Protein AF-A0A5J6CLR7-F1 (afdb_monomer_lite)

Organism: NCBI:txid325716

InterPro domains:
  IPR001106 Aromatic amino acid lyase [PF00221] (7-163)
  IPR001106 Aromatic amino acid lyase [PTHR10362] (1-163)
  IPR008948 L-Aspartase-like [SSF48557] (1-163)

Structure (mmCIF, N/CA/C/O backbone):
data_AF-A0A5J6CLR7-F1
#
_entry.id   AF-A0A5J6CLR7-F1
#
loop_
_atom_site.group_PDB
_atom_site.id
_atom_site.type_symbol
_atom_site.label_atom_id
_atom_site.label_alt_id
_atom_site.label_comp_id
_atom_site.label_asym_id
_atom_site.label_entity_id
_atom_site.label_seq_id
_atom_site.pdbx_PDB_ins_code
_atom_site.Cartn_x
_atom_site.Cartn_y
_atom_site.Cartn_z
_atom_site.occupancy
_atom_site.B_iso_or_equiv
_atom_site.auth_seq_id
_atom_site.auth_comp_id
_atom_site.auth_asym_id
_atom_site.auth_atom_id
_atom_site.pdbx_PDB_model_num
ATOM 1 N N . PHE A 1 1 ? 33.136 -10.014 -10.248 1.00 93.50 1 PHE A N 1
ATOM 2 C CA . PHE A 1 1 ? 33.320 -11.245 -11.035 1.00 93.50 1 PHE A CA 1
ATOM 3 C C . PHE A 1 1 ? 33.810 -12.374 -10.142 1.00 93.50 1 PHE A C 1
ATOM 5 O O . PHE A 1 1 ? 32.950 -13.076 -9.638 1.00 93.50 1 PHE A O 1
ATOM 12 N N . LYS A 1 2 ? 35.101 -12.464 -9.780 1.00 95.94 2 LYS A N 1
ATOM 13 C CA . LYS A 1 2 ? 35.645 -13.571 -8.956 1.00 95.94 2 LYS A CA 1
ATOM 14 C C . LYS A 1 2 ? 34.880 -13.895 -7.656 1.00 95.94 2 LYS A C 1
ATOM 16 O O . LYS A 1 2 ? 34.574 -15.052 -7.420 1.00 95.94 2 LYS A O 1
ATOM 21 N N . LEU A 1 3 ? 34.543 -12.899 -6.826 1.00 97.44 3 LEU A N 1
ATOM 22 C CA . LEU A 1 3 ? 33.783 -13.143 -5.581 1.00 97.44 3 LEU A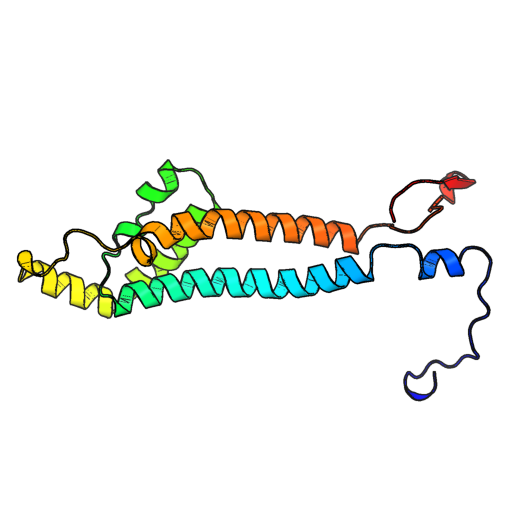 CA 1
ATOM 23 C C . LEU A 1 3 ? 32.317 -13.536 -5.821 1.00 97.44 3 LEU A C 1
ATOM 25 O O . LEU A 1 3 ? 31.744 -14.259 -5.019 1.00 97.44 3 LEU A O 1
ATOM 29 N N . ALA A 1 4 ? 31.722 -13.053 -6.911 1.00 97.00 4 ALA A N 1
ATOM 30 C CA . ALA A 1 4 ? 30.341 -13.349 -7.284 1.00 97.00 4 ALA A CA 1
ATOM 31 C C . ALA A 1 4 ? 30.220 -14.620 -8.152 1.00 97.00 4 ALA A C 1
ATOM 33 O O . ALA A 1 4 ? 29.119 -14.938 -8.582 1.00 97.00 4 ALA A O 1
ATOM 34 N N . GLY A 1 5 ? 31.332 -15.312 -8.448 1.00 97.12 5 GLY A N 1
ATOM 35 C CA . GLY A 1 5 ? 31.350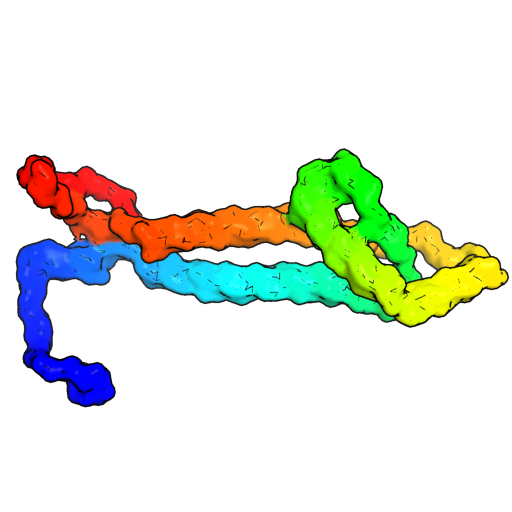 -16.512 -9.294 1.00 97.12 5 GLY A CA 1
ATOM 36 C C . GLY A 1 5 ? 30.990 -16.268 -10.764 1.00 97.12 5 GLY A C 1
ATOM 37 O O . GLY A 1 5 ? 30.489 -17.169 -11.423 1.00 97.12 5 GLY A O 1
ATOM 38 N N . VAL A 1 6 ? 31.190 -15.049 -11.278 1.00 97.19 6 VAL A N 1
ATOM 39 C CA . VAL A 1 6 ? 30.944 -14.763 -12.701 1.00 97.19 6 VAL A CA 1
ATOM 40 C C . VAL A 1 6 ? 32.157 -15.222 -13.509 1.00 97.19 6 VAL A C 1
ATOM 42 O O . VAL A 1 6 ? 33.182 -14.534 -13.514 1.00 97.19 6 VAL A O 1
ATOM 45 N N . ASP A 1 7 ? 32.019 -16.378 -14.161 1.00 94.56 7 ASP A N 1
ATOM 46 C CA . ASP A 1 7 ? 33.035 -17.025 -15.004 1.00 94.56 7 ASP A CA 1
ATOM 47 C C . ASP A 1 7 ? 33.048 -16.442 -16.428 1.00 94.56 7 ASP A C 1
ATOM 49 O O . ASP A 1 7 ? 32.818 -17.129 -17.423 1.00 94.56 7 ASP A O 1
ATOM 53 N N . SER A 1 8 ? 33.300 -15.138 -16.532 1.00 93.06 8 SER A N 1
ATOM 54 C CA . SER A 1 8 ? 33.508 -14.453 -17.809 1.00 93.06 8 SER A CA 1
ATOM 55 C C . SER A 1 8 ? 34.514 -13.311 -17.672 1.00 93.06 8 SER A C 1
ATOM 57 O O . SER A 1 8 ? 34.778 -12.814 -16.572 1.00 93.06 8 SER A O 1
ATOM 59 N N . GLU A 1 9 ? 35.043 -12.857 -18.808 1.00 94.12 9 GLU A N 1
ATOM 60 C CA . GLU A 1 9 ? 35.661 -11.532 -18.901 1.00 94.12 9 GLU A CA 1
ATOM 61 C C . GLU A 1 9 ? 34.591 -10.430 -18.757 1.00 94.12 9 GLU A C 1
ATOM 63 O O . GLU A 1 9 ? 33.392 -10.712 -18.624 1.00 94.12 9 GLU A O 1
ATOM 68 N N . PHE A 1 10 ? 35.015 -9.163 -18.731 1.00 97.50 10 PHE A N 1
ATOM 69 C CA . PHE A 1 10 ? 34.069 -8.047 -18.732 1.00 97.50 10 PHE A CA 1
ATOM 70 C C . PHE A 1 10 ? 33.190 -8.092 -19.987 1.00 97.50 10 PHE A C 1
ATOM 72 O O . PHE A 1 10 ? 33.668 -8.388 -21.077 1.00 97.50 10 PHE A O 1
ATOM 79 N N . PHE A 1 11 ? 31.902 -7.789 -19.828 1.00 97.25 11 PHE A N 1
ATOM 80 C CA . PHE A 1 11 ? 30.955 -7.812 -20.939 1.00 97.25 11 PHE A CA 1
ATOM 81 C C . PHE A 1 11 ? 31.229 -6.678 -21.936 1.00 97.25 11 PHE A C 1
ATOM 83 O O . PHE A 1 11 ? 31.321 -5.512 -21.546 1.00 97.25 11 PHE A O 1
ATOM 90 N N . GLU A 1 12 ? 31.285 -7.018 -23.223 1.00 97.75 12 GLU A N 1
ATOM 91 C CA . GLU A 1 12 ? 31.277 -6.063 -24.333 1.00 97.75 12 GLU A CA 1
ATOM 92 C C . GLU A 1 12 ? 29.840 -5.857 -24.821 1.00 97.75 12 GLU A C 1
ATOM 94 O O . GLU A 1 12 ? 29.275 -6.705 -25.517 1.00 97.75 12 GLU A O 1
ATOM 99 N N . LEU A 1 13 ? 29.240 -4.730 -24.429 1.00 98.31 13 LEU A N 1
ATOM 100 C CA . LEU A 1 13 ? 27.833 -4.450 -24.713 1.00 98.31 13 LEU A CA 1
ATOM 101 C C . LEU A 1 13 ? 27.569 -4.302 -26.218 1.00 98.31 13 LEU A C 1
ATOM 103 O O . LEU A 1 13 ? 28.198 -3.497 -26.906 1.00 98.31 13 LEU A O 1
ATOM 107 N N . GLN A 1 14 ? 26.574 -5.036 -26.699 1.00 98.44 14 GLN A N 1
ATOM 108 C CA . GLN A 1 14 ? 26.069 -5.002 -28.065 1.00 98.44 14 GLN A CA 1
ATOM 109 C C . GLN A 1 14 ? 25.069 -3.851 -28.271 1.00 98.44 14 GLN A C 1
ATOM 111 O O . GLN A 1 14 ? 24.618 -3.212 -27.306 1.00 98.44 14 GLN A O 1
ATOM 116 N N . PRO A 1 15 ? 24.673 -3.559 -29.529 1.00 98.12 15 PRO A N 1
ATOM 117 C CA . PRO A 1 15 ? 23.594 -2.616 -29.788 1.00 98.12 15 PRO A CA 1
ATOM 118 C C . PRO A 1 15 ? 22.357 -2.942 -28.941 1.00 98.12 15 PRO A C 1
ATOM 120 O O . PRO A 1 15 ? 21.986 -4.102 -28.797 1.00 98.12 15 PRO A O 1
ATOM 123 N N . LYS A 1 16 ? 21.720 -1.899 -28.392 1.00 97.75 16 LYS A N 1
ATOM 124 C CA . LYS A 1 16 ? 20.569 -1.937 -27.467 1.00 97.75 16 LYS A CA 1
ATOM 125 C C . LYS A 1 16 ? 20.862 -2.376 -26.022 1.00 97.75 16 LYS A C 1
ATOM 127 O O . LYS A 1 16 ? 20.143 -1.904 -25.142 1.00 97.75 16 LYS A O 1
ATOM 132 N N . GLU A 1 17 ? 21.901 -3.159 -25.734 1.00 98.44 17 GLU A N 1
ATOM 133 C CA . GLU A 1 17 ? 22.163 -3.659 -24.368 1.00 98.44 17 GLU A CA 1
ATOM 134 C C . GLU A 1 17 ? 22.466 -2.536 -23.371 1.00 98.44 17 GLU A C 1
ATOM 136 O O . GLU A 1 17 ? 21.919 -2.521 -22.271 1.00 98.44 17 GLU A O 1
ATOM 141 N N . GLY A 1 18 ? 23.247 -1.530 -23.781 1.00 98.25 18 GLY A N 1
ATOM 142 C CA . GLY A 1 18 ? 23.500 -0.352 -22.945 1.00 98.25 18 GLY A CA 1
ATOM 143 C C . GLY A 1 18 ? 22.214 0.379 -22.548 1.00 98.25 18 GLY A C 1
ATOM 144 O O . GLY A 1 18 ? 22.040 0.714 -21.382 1.00 98.25 18 GLY A O 1
ATOM 145 N N . LEU A 1 19 ? 21.278 0.559 -23.489 1.00 96.19 19 LEU A N 1
ATOM 146 C CA . LEU A 1 19 ? 19.968 1.153 -23.199 1.00 96.19 19 LEU A CA 1
ATOM 147 C C . LEU A 1 19 ? 19.120 0.241 -22.313 1.00 96.19 19 LEU A C 1
ATOM 149 O O . LEU A 1 19 ? 18.485 0.738 -21.396 1.00 96.19 19 LEU A O 1
ATOM 153 N N . ALA A 1 20 ? 19.118 -1.069 -22.562 1.00 97.25 20 ALA A N 1
ATOM 154 C CA . ALA A 1 20 ? 18.339 -2.019 -21.769 1.00 97.25 20 ALA A CA 1
ATOM 155 C C . ALA A 1 20 ? 18.777 -2.059 -20.292 1.00 97.25 20 ALA A C 1
ATOM 157 O O . ALA A 1 20 ? 17.964 -2.344 -19.422 1.00 97.25 20 ALA A O 1
ATOM 158 N N . LEU A 1 21 ? 20.050 -1.763 -20.006 1.00 97.94 21 LEU A N 1
ATOM 159 C CA . LEU A 1 21 ? 20.582 -1.715 -18.642 1.00 97.94 21 LEU A CA 1
ATOM 160 C C . LEU A 1 21 ? 20.280 -0.400 -17.911 1.00 97.94 21 LEU A C 1
ATOM 162 O O . LEU A 1 21 ? 20.048 -0.420 -16.705 1.00 97.94 21 LEU A O 1
ATOM 166 N N . VAL A 1 22 ? 20.344 0.743 -18.605 1.00 97.62 22 VAL A N 1
ATOM 167 C CA . VAL A 1 22 ? 20.284 2.073 -17.958 1.00 97.62 22 VAL A CA 1
ATOM 168 C C . VAL A 1 22 ? 18.938 2.780 -18.104 1.00 97.62 22 VAL A C 1
ATOM 170 O O . VAL A 1 22 ? 18.683 3.747 -17.390 1.00 97.62 22 VAL A O 1
ATOM 173 N N . ASN A 1 23 ? 18.094 2.352 -19.041 1.00 96.94 23 ASN A N 1
ATOM 174 C CA . ASN A 1 23 ? 16.780 2.934 -19.278 1.00 96.94 23 ASN A CA 1
ATOM 175 C C . ASN A 1 23 ? 15.728 2.133 -18.505 1.00 96.94 23 ASN A C 1
ATOM 177 O O . ASN A 1 23 ? 15.487 0.972 -18.821 1.00 96.94 23 ASN A O 1
ATOM 181 N N . GLY A 1 24 ? 15.139 2.753 -17.485 1.00 96.75 24 GLY A N 1
ATOM 182 C CA . GLY A 1 24 ? 14.046 2.168 -16.723 1.00 96.75 24 GLY A CA 1
ATOM 183 C C . GLY A 1 24 ? 13.904 2.761 -15.329 1.00 96.75 24 GLY A C 1
ATOM 184 O O . GLY A 1 24 ? 14.736 3.532 -14.848 1.00 96.75 24 GLY A O 1
ATOM 185 N N . THR A 1 25 ? 12.849 2.337 -14.646 1.00 98.50 25 THR A N 1
ATOM 186 C CA . THR A 1 25 ? 12.419 2.870 -13.348 1.00 98.50 25 THR A CA 1
ATOM 187 C C . THR A 1 25 ? 12.892 2.017 -12.165 1.00 98.50 25 THR A C 1
ATOM 189 O O . THR A 1 25 ? 12.436 2.199 -11.033 1.00 98.50 25 THR A O 1
ATOM 192 N N . ALA A 1 26 ? 13.811 1.070 -12.395 1.00 98.38 26 ALA A N 1
ATOM 193 C CA . ALA A 1 26 ? 14.149 -0.012 -11.464 1.00 98.38 26 ALA A CA 1
ATOM 194 C C . ALA A 1 26 ? 14.664 0.464 -10.094 1.00 98.38 26 ALA A C 1
ATOM 196 O O . ALA A 1 26 ? 14.282 -0.088 -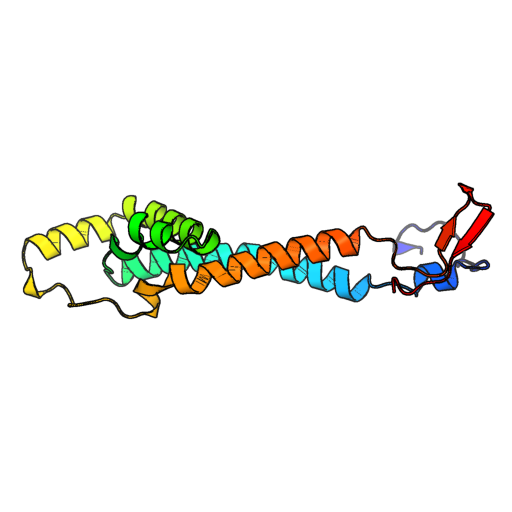9.066 1.00 98.38 26 ALA A O 1
ATOM 197 N N . VAL A 1 27 ? 15.502 1.506 -10.048 1.00 98.56 27 VAL A N 1
ATOM 198 C CA . VAL A 1 27 ? 16.048 2.004 -8.770 1.00 98.56 27 VAL A CA 1
ATOM 199 C C . VAL A 1 27 ? 14.943 2.620 -7.906 1.00 98.56 27 VAL A C 1
ATOM 201 O O . VAL A 1 27 ? 14.823 2.297 -6.724 1.00 98.56 27 VAL A O 1
ATOM 204 N N . GLY A 1 28 ? 14.108 3.478 -8.500 1.00 98.69 28 GLY A N 1
ATOM 205 C CA . GLY A 1 28 ? 13.006 4.136 -7.797 1.00 98.69 28 GLY A CA 1
ATOM 206 C C . GLY A 1 28 ? 11.915 3.153 -7.374 1.00 98.69 28 GLY A C 1
ATOM 207 O O . GLY A 1 28 ? 11.505 3.149 -6.215 1.00 98.69 28 GLY A O 1
ATOM 208 N N . SER A 1 29 ? 11.483 2.278 -8.285 1.00 98.75 29 SER A N 1
ATOM 209 C CA . SER A 1 29 ? 10.463 1.257 -8.006 1.00 98.75 29 SER A CA 1
ATOM 210 C C . SER A 1 29 ? 10.956 0.176 -7.033 1.00 98.75 29 SER A C 1
ATOM 212 O O . SER A 1 29 ? 10.186 -0.277 -6.183 1.00 98.75 29 SER A O 1
ATOM 214 N N . GLY A 1 30 ? 12.246 -0.178 -7.067 1.00 98.81 30 GLY A N 1
ATOM 215 C CA . GLY A 1 30 ? 12.879 -1.072 -6.096 1.00 98.81 30 GLY A CA 1
ATOM 216 C C . GLY A 1 30 ? 12.864 -0.492 -4.680 1.00 98.81 30 GLY A C 1
ATOM 217 O O . GLY A 1 30 ? 12.414 -1.153 -3.743 1.00 98.81 30 GLY A O 1
ATOM 218 N N . MET A 1 31 ? 13.256 0.777 -4.525 1.00 98.88 31 MET A N 1
ATOM 219 C CA . MET A 1 31 ? 13.158 1.478 -3.239 1.00 98.88 31 MET A CA 1
ATOM 220 C C . MET A 1 31 ? 11.704 1.600 -2.769 1.00 98.88 31 MET A C 1
ATOM 222 O O . MET A 1 31 ? 11.405 1.309 -1.612 1.00 98.88 31 MET A O 1
ATOM 226 N N . ALA A 1 32 ? 10.786 1.978 -3.663 1.00 98.88 32 ALA A N 1
ATOM 227 C CA . ALA A 1 32 ? 9.364 2.083 -3.346 1.00 98.88 32 ALA A CA 1
ATOM 228 C C . ALA A 1 32 ? 8.775 0.742 -2.879 1.00 98.88 32 ALA A C 1
ATOM 230 O O . ALA A 1 32 ? 7.956 0.724 -1.963 1.00 98.88 32 ALA A O 1
ATOM 231 N N . SER A 1 33 ? 9.228 -0.379 -3.448 1.00 98.88 33 SER A N 1
ATOM 232 C CA . SER A 1 33 ? 8.817 -1.726 -3.032 1.00 98.88 33 SER A CA 1
ATOM 233 C C . SER A 1 33 ? 9.230 -2.029 -1.590 1.00 98.88 33 SER A C 1
ATOM 235 O O . SER A 1 33 ? 8.410 -2.507 -0.808 1.00 98.88 33 SER A O 1
ATOM 237 N N . MET A 1 34 ? 10.471 -1.700 -1.209 1.00 98.88 34 MET A N 1
ATOM 238 C CA . MET A 1 34 ? 10.950 -1.852 0.174 1.00 98.88 34 MET A CA 1
ATOM 239 C C . MET A 1 34 ? 10.156 -0.970 1.145 1.00 98.88 34 MET A C 1
ATOM 241 O O . MET A 1 34 ? 9.707 -1.438 2.188 1.00 98.88 34 MET A O 1
ATOM 245 N N . VAL A 1 35 ? 9.925 0.293 0.772 1.00 98.88 35 VAL A N 1
ATOM 246 C CA . VAL A 1 35 ? 9.150 1.242 1.586 1.00 98.88 35 VAL A CA 1
ATOM 247 C C . VAL A 1 35 ? 7.717 0.753 1.788 1.00 98.88 35 VAL A C 1
ATOM 249 O O . VAL A 1 35 ? 7.204 0.801 2.901 1.00 98.88 35 VAL A O 1
ATOM 252 N N . LEU A 1 36 ? 7.060 0.264 0.734 1.00 98.88 36 LEU A N 1
ATOM 253 C CA . LEU A 1 36 ? 5.678 -0.207 0.823 1.00 98.88 36 LEU A CA 1
ATOM 254 C C . LEU A 1 36 ? 5.564 -1.523 1.591 1.00 98.88 36 LEU A C 1
ATOM 256 O O . LEU A 1 36 ? 4.562 -1.721 2.274 1.00 98.88 36 LEU A O 1
ATOM 260 N N . PHE A 1 37 ? 6.581 -2.388 1.553 1.00 98.88 37 PHE A N 1
ATOM 261 C CA . PHE A 1 37 ? 6.640 -3.553 2.435 1.00 98.88 37 PHE A CA 1
ATOM 262 C C . PHE A 1 37 ? 6.574 -3.132 3.911 1.00 98.88 37 PHE A C 1
ATOM 264 O O . PHE A 1 37 ? 5.692 -3.586 4.642 1.00 98.88 37 PHE A O 1
ATOM 271 N N . GLU A 1 38 ? 7.439 -2.205 4.332 1.00 98.88 38 GLU A N 1
ATOM 272 C CA . GLU A 1 38 ? 7.425 -1.697 5.708 1.00 98.88 38 GLU A CA 1
ATOM 273 C C . GLU A 1 38 ? 6.137 -0.931 6.032 1.00 98.88 38 GLU A C 1
ATOM 275 O O . GLU A 1 38 ? 5.554 -1.131 7.097 1.00 98.88 38 GLU A O 1
ATOM 280 N N . ALA A 1 39 ? 5.640 -0.103 5.110 1.00 98.88 39 ALA A N 1
ATOM 281 C CA . ALA A 1 39 ? 4.429 0.687 5.320 1.00 98.88 39 ALA A CA 1
ATOM 282 C C . ALA A 1 39 ? 3.191 -0.187 5.579 1.00 98.88 39 ALA A C 1
ATOM 284 O O . ALA A 1 39 ? 2.388 0.150 6.447 1.00 98.88 39 ALA A O 1
ATOM 285 N N . ASN A 1 40 ? 3.042 -1.316 4.874 1.00 98.88 40 ASN A N 1
ATOM 286 C CA . ASN A 1 40 ? 1.938 -2.250 5.121 1.00 98.88 40 ASN A CA 1
ATOM 287 C C . ASN A 1 40 ? 2.030 -2.875 6.524 1.00 98.88 40 ASN A C 1
ATOM 289 O O . ASN A 1 40 ? 1.021 -2.956 7.220 1.00 98.88 40 ASN A O 1
ATOM 293 N N . ILE A 1 41 ? 3.229 -3.268 6.971 1.00 98.88 41 ILE A N 1
ATOM 294 C CA . ILE A 1 41 ? 3.433 -3.823 8.321 1.00 98.88 41 ILE A CA 1
ATOM 295 C C . ILE A 1 41 ? 3.142 -2.766 9.392 1.00 98.88 41 ILE A C 1
ATOM 297 O O . ILE A 1 41 ? 2.443 -3.035 10.370 1.00 98.88 41 ILE A O 1
ATOM 301 N N . LEU A 1 42 ? 3.662 -1.551 9.211 1.00 98.94 42 LEU A N 1
ATOM 302 C CA . LEU A 1 42 ? 3.502 -0.461 10.171 1.00 98.94 42 LEU A CA 1
ATOM 303 C C . LEU A 1 42 ? 2.063 0.062 10.239 1.00 98.94 42 LEU A C 1
ATOM 305 O O . LEU A 1 42 ? 1.640 0.509 11.304 1.00 98.94 42 LEU A O 1
ATOM 309 N N . ALA A 1 43 ? 1.298 -0.022 9.147 1.00 98.88 43 ALA A N 1
ATOM 310 C CA . ALA A 1 43 ? -0.126 0.298 9.156 1.00 98.88 43 ALA A CA 1
ATOM 311 C C . ALA A 1 43 ? -0.902 -0.646 10.088 1.00 98.88 43 ALA A C 1
ATOM 313 O O . ALA A 1 43 ? -1.612 -0.169 10.972 1.00 98.88 43 ALA A O 1
ATOM 314 N N . VAL A 1 44 ? -0.663 -1.959 9.977 1.00 98.88 44 VAL A N 1
ATOM 315 C CA . VAL A 1 44 ? -1.258 -2.959 10.882 1.00 98.88 44 VAL A CA 1
ATOM 316 C C . VAL A 1 44 ? -0.809 -2.733 12.324 1.00 98.88 44 VAL A C 1
ATOM 318 O O . VAL A 1 44 ? -1.618 -2.760 13.251 1.00 98.88 44 VAL A O 1
ATOM 321 N N . LEU A 1 45 ? 0.479 -2.446 12.538 1.00 98.88 45 LEU A N 1
ATOM 322 C CA . LEU A 1 45 ? 0.988 -2.126 13.871 1.00 98.88 45 LEU A CA 1
ATOM 323 C C . LEU A 1 45 ? 0.274 -0.910 14.480 1.00 98.88 45 LEU A C 1
ATOM 325 O O . LEU A 1 45 ? -0.041 -0.930 15.667 1.00 98.88 45 LEU A O 1
ATOM 329 N N . ALA A 1 46 ? -0.006 0.134 13.696 1.00 98.94 46 ALA A N 1
ATOM 330 C CA . ALA A 1 46 ? -0.718 1.315 14.176 1.00 98.94 46 ALA A CA 1
ATOM 331 C C . ALA A 1 46 ? -2.159 0.996 14.612 1.00 98.94 46 ALA A C 1
ATOM 333 O O . ALA A 1 46 ? -2.622 1.541 15.618 1.00 98.94 46 ALA A O 1
ATOM 334 N N . GLU A 1 47 ? -2.854 0.097 13.911 1.00 98.94 47 GLU A N 1
ATOM 335 C CA . GLU A 1 47 ? -4.190 -0.371 14.302 1.00 98.94 47 GLU A CA 1
ATOM 336 C C . GLU A 1 47 ? -4.142 -1.127 15.637 1.00 98.94 47 GLU A C 1
ATOM 338 O O . GLU A 1 47 ? -4.867 -0.785 16.574 1.00 98.94 47 GLU A O 1
ATOM 343 N N . VAL A 1 48 ? -3.216 -2.085 15.765 1.00 98.88 48 VAL A N 1
ATOM 344 C CA . VAL A 1 48 ? -3.015 -2.872 16.993 1.00 98.88 48 VAL A CA 1
ATOM 345 C C . VAL A 1 48 ? -2.635 -1.977 18.176 1.00 98.88 48 VAL A C 1
ATOM 347 O O . VAL A 1 48 ? -3.225 -2.070 19.252 1.00 98.88 48 VAL A O 1
ATOM 350 N N . MET A 1 49 ? -1.686 -1.059 17.981 1.00 98.81 49 MET A N 1
ATOM 351 C CA . MET A 1 49 ? -1.253 -0.122 19.022 1.00 98.81 49 MET A CA 1
ATOM 352 C C . MET A 1 49 ? -2.368 0.837 19.442 1.00 98.81 49 MET A C 1
ATOM 354 O O . MET A 1 49 ? -2.407 1.236 20.604 1.00 98.81 49 MET A O 1
ATOM 358 N N . SER A 1 50 ? -3.295 1.184 18.543 1.00 98.88 50 SER A N 1
ATOM 359 C CA . SER A 1 50 ? -4.464 2.007 18.882 1.00 98.88 50 SER A CA 1
ATOM 360 C C . SER A 1 50 ? -5.442 1.264 19.800 1.00 98.88 50 SER A C 1
ATOM 362 O O . SER A 1 50 ? -5.996 1.877 20.714 1.00 98.88 50 SER A O 1
ATOM 364 N N . ALA A 1 51 ? -5.603 -0.053 19.625 1.00 98.69 51 ALA A N 1
ATOM 365 C CA . ALA A 1 51 ? -6.384 -0.885 20.541 1.00 98.69 51 ALA A CA 1
ATOM 366 C C . ALA A 1 51 ? -5.711 -1.003 21.917 1.00 98.69 51 ALA A C 1
ATOM 368 O O . ALA A 1 51 ? -6.348 -0.720 22.929 1.00 98.69 51 ALA A O 1
ATOM 369 N N . ILE A 1 52 ? -4.408 -1.311 21.959 1.00 98.56 52 ILE A N 1
ATOM 370 C CA . ILE A 1 52 ? -3.638 -1.379 23.218 1.00 98.56 52 ILE A CA 1
ATOM 371 C C . ILE A 1 52 ? -3.679 -0.028 23.946 1.00 98.56 52 ILE A C 1
ATOM 373 O O . ILE A 1 52 ? -3.850 0.036 25.164 1.00 98.56 52 ILE A O 1
ATOM 377 N N . PHE A 1 53 ? -3.568 1.075 23.200 1.00 98.31 53 PHE A N 1
ATOM 378 C CA . PHE A 1 53 ? -3.728 2.421 23.739 1.00 98.31 53 PHE A CA 1
ATOM 379 C C . PHE A 1 53 ? -5.114 2.615 24.363 1.00 98.31 53 PHE A C 1
ATOM 381 O O . PHE A 1 53 ? -5.211 3.156 25.463 1.00 98.31 53 PHE A O 1
ATOM 388 N N . ALA A 1 54 ? -6.181 2.143 23.714 1.00 96.44 54 ALA A N 1
ATOM 389 C CA . ALA A 1 54 ? -7.523 2.209 24.281 1.00 96.44 54 ALA A CA 1
ATOM 390 C C . ALA A 1 54 ? -7.661 1.392 25.580 1.00 96.44 54 ALA A C 1
ATOM 392 O O . ALA A 1 54 ? -8.303 1.875 26.514 1.00 96.44 54 ALA A O 1
ATOM 393 N N . GLU A 1 55 ? -7.015 0.225 25.690 1.00 96.19 55 GLU A N 1
ATOM 394 C CA . GLU A 1 55 ? -7.009 -0.580 26.922 1.00 96.19 55 GLU A CA 1
ATOM 395 C C . GLU A 1 55 ? -6.384 0.173 28.101 1.00 96.19 55 GLU A C 1
ATOM 397 O O . GLU A 1 55 ? -7.017 0.346 29.145 1.00 96.19 55 GLU A O 1
ATOM 402 N N . VAL A 1 56 ? -5.145 0.652 27.940 1.00 95.25 56 VAL A N 1
ATOM 403 C CA . VAL A 1 56 ? -4.395 1.288 29.039 1.00 95.25 56 VAL A CA 1
ATOM 404 C C . VAL A 1 56 ? -4.946 2.665 29.407 1.00 95.25 56 VAL A C 1
ATOM 406 O O . VAL A 1 56 ? -4.769 3.117 30.537 1.00 95.25 56 VAL A O 1
ATOM 409 N N . MET A 1 57 ? -5.649 3.316 28.477 1.00 93.06 57 MET A N 1
ATOM 410 C CA . MET A 1 57 ? -6.359 4.572 28.718 1.00 93.06 57 MET A CA 1
ATOM 411 C C . MET A 1 57 ? -7.768 4.377 29.288 1.00 93.06 57 MET A C 1
ATOM 413 O O . MET A 1 57 ? -8.434 5.375 29.560 1.00 93.06 57 MET A O 1
ATOM 417 N N . GLN A 1 58 ? -8.224 3.129 29.464 1.00 91.06 58 GLN A N 1
ATOM 418 C CA . GLN A 1 58 ? -9.582 2.791 29.909 1.00 91.06 58 GLN A CA 1
ATOM 419 C C . GLN A 1 58 ? -10.667 3.423 29.014 1.00 91.06 58 GLN A C 1
ATOM 421 O O . GLN A 1 58 ? -11.704 3.894 29.490 1.00 91.06 58 GLN A O 1
ATOM 426 N N . GLY A 1 59 ? -10.402 3.456 27.704 1.00 90.69 59 GLY A N 1
ATOM 427 C CA . GLY A 1 59 ? -11.302 4.012 26.700 1.00 90.69 59 GLY A CA 1
ATOM 428 C C . GLY A 1 59 ? -12.589 3.206 26.541 1.00 90.69 59 GLY A C 1
ATOM 429 O O . GLY A 1 59 ? -12.667 2.028 26.891 1.00 90.69 59 GLY A O 1
ATOM 430 N N . LYS A 1 60 ? -13.615 3.849 25.983 1.00 90.69 60 LYS A N 1
ATOM 431 C CA . LYS A 1 60 ? -14.924 3.239 25.718 1.00 90.69 60 LYS A CA 1
ATOM 432 C C . LYS A 1 60 ? -14.868 2.401 24.436 1.00 90.69 60 LYS A C 1
ATOM 434 O O . LYS A 1 60 ? -14.844 3.023 23.374 1.00 90.69 60 LYS A O 1
ATOM 439 N N . PRO A 1 61 ? -14.863 1.050 24.478 1.00 94.94 61 PRO A N 1
ATOM 440 C CA . PRO A 1 61 ? -14.694 0.203 23.286 1.00 94.94 61 PRO A CA 1
ATOM 441 C C . PRO A 1 61 ? -15.782 0.406 22.219 1.00 94.94 61 PRO A C 1
ATOM 443 O O . PRO A 1 61 ? -15.558 0.090 21.053 1.00 94.94 61 PRO A O 1
ATOM 446 N N . GLU A 1 62 ? -16.918 1.012 22.583 1.00 95.50 62 GLU A N 1
ATOM 447 C CA . GLU A 1 62 ? -18.027 1.367 21.691 1.00 95.50 62 GLU A CA 1
ATOM 448 C C . GLU A 1 62 ? -17.586 2.206 20.467 1.00 95.50 62 GLU A C 1
ATOM 450 O O . GLU A 1 62 ? -18.315 2.280 19.481 1.00 95.50 62 GLU A O 1
ATOM 455 N N . PHE A 1 63 ? -16.397 2.833 20.488 1.00 97.31 63 PHE A N 1
ATOM 456 C CA . PHE A 1 63 ? -15.847 3.538 19.319 1.00 97.31 63 PHE A CA 1
ATOM 457 C C . PHE A 1 63 ? -15.529 2.631 18.122 1.00 97.31 63 PHE A C 1
ATOM 459 O O . PHE A 1 63 ? -15.353 3.161 17.025 1.00 97.31 63 PHE A O 1
ATOM 466 N N . THR A 1 64 ? -15.429 1.318 18.348 1.00 98.62 64 THR A N 1
ATOM 467 C CA . THR A 1 64 ? -15.146 0.298 17.325 1.00 98.62 64 THR A CA 1
ATOM 468 C C . THR A 1 64 ? -16.400 -0.380 16.773 1.00 98.62 64 THR A C 1
ATOM 470 O O . THR A 1 64 ? -16.294 -1.163 15.833 1.00 98.62 64 THR A O 1
ATOM 473 N N . ASP A 1 65 ? -17.587 -0.051 17.303 1.00 98.62 65 ASP A N 1
ATOM 474 C CA . ASP A 1 65 ? -18.847 -0.691 16.918 1.00 98.62 65 ASP A CA 1
ATOM 475 C C . ASP A 1 65 ? -19.072 -0.631 15.400 1.00 98.62 65 ASP A C 1
ATOM 477 O O . ASP A 1 65 ? -19.116 0.447 14.788 1.00 98.62 65 ASP A O 1
ATOM 481 N N . HIS A 1 66 ? -19.257 -1.808 14.796 1.00 98.75 66 HIS A N 1
ATOM 482 C CA . HIS A 1 66 ? -19.350 -1.971 13.350 1.00 98.75 66 HIS A CA 1
ATOM 483 C C . HIS A 1 66 ? -20.382 -1.047 12.683 1.00 98.75 66 HIS A C 1
ATOM 485 O O . HIS A 1 66 ? -20.140 -0.584 11.564 1.00 98.75 66 HIS A O 1
ATOM 491 N N . LEU A 1 67 ? -21.510 -0.724 13.331 1.00 98.75 67 LEU A N 1
ATOM 492 C CA . LEU A 1 67 ? -22.526 0.162 12.754 1.00 98.75 67 LEU A CA 1
ATOM 493 C C . LEU A 1 67 ? -21.951 1.555 12.462 1.00 98.75 67 LEU A C 1
ATOM 495 O O . LEU A 1 67 ? -22.206 2.107 11.387 1.00 98.75 67 LEU A O 1
ATOM 499 N N . THR A 1 68 ? -21.123 2.090 13.367 1.00 98.69 68 THR A N 1
ATOM 500 C CA . THR A 1 68 ? -20.462 3.399 13.216 1.00 98.69 68 THR A CA 1
ATOM 501 C C . THR A 1 68 ? -19.614 3.457 11.947 1.00 98.69 68 THR A C 1
ATOM 503 O O . THR A 1 68 ? -19.588 4.475 11.249 1.00 98.69 68 THR A O 1
ATOM 506 N N . HIS A 1 69 ? -18.925 2.362 11.622 1.00 98.81 69 HIS A N 1
ATOM 507 C CA . HIS A 1 69 ? -18.019 2.304 10.476 1.00 98.81 69 HIS A CA 1
ATOM 508 C C . HIS A 1 69 ? -18.741 1.911 9.186 1.00 98.81 69 HIS A C 1
ATOM 510 O O . HIS A 1 69 ? -18.507 2.523 8.142 1.00 98.81 69 HIS A O 1
ATOM 516 N N . LYS A 1 70 ? -19.694 0.977 9.264 1.00 98.75 70 LYS A N 1
ATOM 517 C CA . LYS A 1 70 ? -20.531 0.542 8.140 1.00 98.75 70 LYS A CA 1
ATOM 518 C C . LYS A 1 70 ? -21.287 1.703 7.499 1.00 98.75 70 LYS A C 1
ATOM 520 O O . LYS A 1 70 ? -21.345 1.785 6.273 1.00 98.75 70 LYS A O 1
ATOM 525 N N . LEU A 1 71 ? -21.822 2.618 8.310 1.00 98.69 71 LEU A N 1
ATOM 526 C CA . LEU A 1 71 ? -22.550 3.803 7.842 1.00 98.69 71 LEU A CA 1
ATOM 527 C C . LEU A 1 71 ? -21.672 4.822 7.097 1.00 98.69 71 LEU A C 1
ATOM 529 O O . LEU A 1 71 ? -22.206 5.739 6.480 1.00 98.69 71 LEU A O 1
ATOM 533 N N . LYS A 1 72 ? -20.341 4.678 7.143 1.00 98.50 72 LYS A N 1
ATOM 534 C CA . LYS A 1 72 ? -19.400 5.531 6.404 1.00 98.50 72 LYS A CA 1
ATOM 535 C C . LYS A 1 72 ? -18.842 4.891 5.135 1.00 98.50 72 LYS A C 1
ATOM 537 O O . LYS A 1 72 ? -18.203 5.590 4.360 1.00 98.50 72 LYS A O 1
ATOM 542 N N . HIS A 1 73 ? -19.071 3.596 4.917 1.00 98.62 73 HIS A N 1
ATOM 543 C CA . HIS A 1 73 ? -18.715 2.860 3.694 1.00 98.62 73 HIS A CA 1
ATOM 544 C C . HIS A 1 73 ? -17.216 2.731 3.360 1.00 98.62 73 HIS A C 1
ATOM 546 O O . HIS A 1 73 ? -16.886 2.072 2.377 1.00 98.62 73 HIS A O 1
ATOM 552 N N . HIS A 1 74 ? -16.309 3.306 4.152 1.00 98.88 74 HIS A N 1
ATOM 553 C CA . HIS A 1 74 ? -14.868 3.213 3.909 1.00 98.88 74 HIS A CA 1
ATOM 554 C C . HIS A 1 74 ? -14.330 1.847 4.362 1.00 98.88 74 HIS A C 1
ATOM 556 O O . HIS A 1 74 ? -14.353 1.567 5.566 1.00 98.88 74 HIS A O 1
ATOM 562 N N . PRO A 1 75 ? -13.856 0.984 3.444 1.00 98.81 75 PRO A N 1
ATOM 563 C CA . PRO A 1 75 ? -13.425 -0.365 3.794 1.00 98.81 75 PRO A CA 1
ATOM 564 C C . PRO A 1 75 ? -12.228 -0.375 4.748 1.00 98.81 75 PRO A C 1
ATOM 566 O O . PRO A 1 75 ? -12.243 -1.159 5.692 1.00 98.81 75 PRO A O 1
ATOM 569 N N . GLY A 1 76 ? -11.250 0.523 4.583 1.00 98.81 76 GLY A N 1
ATOM 570 C CA . GLY A 1 76 ? -10.104 0.604 5.492 1.00 98.81 76 GLY A CA 1
ATOM 571 C C . GLY A 1 76 ? -10.518 1.011 6.905 1.00 98.81 76 GLY A C 1
ATOM 572 O O . GLY A 1 76 ? -9.991 0.497 7.882 1.00 98.81 76 GLY A O 1
ATOM 573 N N . GLN A 1 77 ? -11.518 1.890 7.035 1.00 98.88 77 GLN A N 1
ATOM 574 C CA . GLN A 1 77 ? -12.059 2.275 8.342 1.00 98.88 77 GLN A CA 1
ATOM 575 C C . GLN A 1 77 ? -12.809 1.111 9.011 1.00 98.88 77 GLN A C 1
ATOM 577 O O . GLN A 1 77 ? -12.749 0.969 10.231 1.00 98.88 77 GLN A O 1
ATOM 582 N N . ILE A 1 78 ? -13.561 0.325 8.231 1.00 98.94 78 ILE A N 1
ATOM 583 C CA . ILE A 1 78 ? -14.303 -0.845 8.724 1.00 98.94 78 ILE A CA 1
ATOM 584 C C . ILE A 1 78 ? -13.329 -1.933 9.188 1.00 98.94 78 ILE A C 1
ATOM 586 O O . ILE A 1 78 ? -13.529 -2.497 10.260 1.00 98.94 78 ILE A O 1
ATOM 590 N N . GLU A 1 79 ? -12.276 -2.193 8.411 1.00 98.94 79 GLU A N 1
ATOM 591 C CA . GLU A 1 79 ? -11.208 -3.141 8.748 1.00 98.94 79 GLU A CA 1
ATOM 592 C C . GLU A 1 79 ? -10.474 -2.720 10.029 1.00 98.94 79 GLU A C 1
ATOM 594 O O . GLU A 1 79 ? -10.426 -3.499 10.981 1.00 98.94 79 GLU A O 1
ATOM 599 N N . ALA A 1 80 ? -10.028 -1.461 10.111 1.00 98.94 80 ALA A N 1
ATOM 600 C CA . ALA A 1 80 ? -9.335 -0.932 11.286 1.00 98.94 80 ALA A CA 1
ATOM 601 C C . ALA A 1 80 ? -10.169 -1.037 12.564 1.00 98.94 80 ALA A C 1
ATOM 603 O O . ALA A 1 80 ? -9.663 -1.419 13.619 1.00 98.94 80 ALA A O 1
ATOM 604 N N . ALA A 1 81 ? -11.463 -0.726 12.474 1.00 98.94 81 ALA A N 1
ATOM 605 C CA . ALA A 1 81 ? -12.370 -0.867 13.601 1.00 98.94 81 ALA A CA 1
ATOM 606 C C . ALA A 1 81 ? -12.533 -2.326 14.029 1.00 98.94 81 ALA A C 1
ATOM 608 O O . ALA A 1 81 ? -12.433 -2.604 15.216 1.00 98.94 81 ALA A O 1
ATOM 609 N N . ALA A 1 82 ? -12.713 -3.249 13.081 1.00 98.88 82 ALA A N 1
ATOM 610 C CA . ALA A 1 82 ? -12.870 -4.671 13.374 1.00 98.88 82 ALA A CA 1
ATOM 611 C C . ALA A 1 82 ? -11.602 -5.290 13.995 1.00 98.88 82 ALA A C 1
ATOM 613 O O . ALA A 1 82 ? -11.704 -6.121 14.896 1.00 98.88 82 ALA A O 1
ATOM 614 N N . ILE A 1 83 ? -10.405 -4.870 13.563 1.00 98.88 83 ILE A N 1
ATOM 615 C CA . ILE A 1 83 ? -9.133 -5.286 14.181 1.00 98.88 83 ILE A CA 1
ATOM 616 C C . ILE A 1 83 ? -9.070 -4.813 15.637 1.00 98.88 83 ILE A C 1
ATOM 618 O O . ILE A 1 83 ? -8.762 -5.602 16.533 1.00 98.88 83 ILE A O 1
ATOM 622 N N . MET A 1 84 ? -9.380 -3.537 15.888 1.00 98.88 84 MET A N 1
ATOM 623 C CA . MET A 1 84 ? -9.381 -2.994 17.247 1.00 98.88 84 MET A CA 1
ATOM 624 C C . MET A 1 84 ? -10.465 -3.640 18.120 1.00 98.88 84 MET A C 1
ATOM 626 O O . MET A 1 84 ? -10.186 -3.993 19.262 1.00 98.88 84 MET A O 1
ATOM 630 N N . GLU A 1 85 ? -11.669 -3.844 17.581 1.00 98.69 85 GLU A N 1
ATOM 631 C CA . GLU A 1 85 ? -12.790 -4.521 18.245 1.00 98.69 85 GLU A CA 1
ATOM 632 C C . GLU A 1 85 ? -12.394 -5.934 18.680 1.00 98.69 85 GLU A C 1
ATOM 634 O O . GLU A 1 85 ? -12.585 -6.293 19.839 1.00 98.69 85 GLU A O 1
ATOM 639 N N . HIS A 1 86 ? -11.759 -6.707 17.791 1.00 98.69 86 HIS A N 1
ATOM 640 C CA . HIS A 1 86 ? -11.303 -8.064 18.090 1.00 98.69 86 HIS A CA 1
ATOM 641 C C . HIS A 1 86 ? -10.345 -8.117 19.291 1.00 98.69 86 HIS A C 1
ATOM 643 O O . HIS A 1 86 ? -10.462 -8.997 20.144 1.00 98.69 86 HIS A O 1
ATOM 649 N N . ILE A 1 87 ? -9.414 -7.163 19.383 1.00 98.50 87 ILE A N 1
ATOM 650 C CA . ILE A 1 87 ? -8.475 -7.063 20.511 1.00 98.50 87 ILE A CA 1
ATOM 651 C C . ILE A 1 87 ? -9.220 -6.667 21.794 1.00 98.50 87 ILE A C 1
ATOM 653 O O . ILE A 1 87 ? -9.026 -7.278 22.848 1.00 98.50 87 ILE A O 1
ATOM 657 N N . LEU A 1 88 ? -10.090 -5.657 21.712 1.00 98.12 88 LEU A N 1
ATOM 658 C CA . LEU A 1 88 ? -10.791 -5.096 22.868 1.00 98.12 88 LEU A CA 1
ATOM 659 C C . LEU A 1 88 ? -11.843 -6.051 23.454 1.00 98.12 88 LEU A C 1
ATOM 661 O O . LEU A 1 88 ? -11.996 -6.087 24.675 1.00 98.12 88 LEU A O 1
ATOM 665 N N . ASP A 1 89 ? -12.515 -6.862 22.634 1.00 97.44 89 ASP A N 1
ATOM 666 C CA . ASP A 1 89 ? -13.463 -7.894 23.088 1.00 97.44 89 ASP A CA 1
ATOM 667 C C . ASP A 1 89 ? -12.769 -8.977 23.947 1.00 97.44 89 ASP A C 1
ATOM 669 O O . ASP A 1 89 ? -13.281 -9.451 24.973 1.00 97.44 89 ASP A O 1
ATOM 673 N N . GLY A 1 90 ? -11.522 -9.303 23.593 1.00 95.81 90 GLY A N 1
ATOM 674 C CA . GLY A 1 90 ? -10.664 -10.219 24.345 1.00 95.81 90 GLY A CA 1
ATOM 675 C C . GLY A 1 90 ? -10.071 -9.638 25.636 1.00 95.81 90 GLY A C 1
ATOM 676 O O . GLY A 1 90 ? -9.598 -10.400 26.484 1.00 95.81 90 GLY A O 1
ATOM 677 N N . SER A 1 91 ? -10.114 -8.318 25.833 1.00 97.50 91 SER A N 1
ATOM 678 C CA . SER A 1 91 ? -9.352 -7.621 26.875 1.00 97.50 91 SER A CA 1
ATOM 679 C C . SER A 1 91 ? -9.904 -7.806 28.296 1.00 97.50 91 SER A C 1
ATOM 681 O O . SER A 1 91 ? -11.076 -7.549 28.590 1.00 97.50 91 SER A O 1
ATOM 683 N N . SER A 1 92 ? -9.027 -8.160 29.244 1.00 95.88 92 SER A N 1
ATOM 684 C CA . SER A 1 92 ? -9.348 -8.116 30.679 1.00 95.88 92 SER A CA 1
ATOM 685 C C . SER A 1 92 ? -9.471 -6.687 31.220 1.00 95.88 92 SER A C 1
ATOM 687 O O . SER A 1 92 ? -10.216 -6.471 32.177 1.00 95.88 92 SER A O 1
ATOM 689 N N . TYR A 1 93 ? -8.778 -5.715 30.615 1.00 93.25 93 TYR A N 1
ATOM 690 C CA . TYR A 1 93 ? -8.840 -4.304 31.011 1.00 93.25 93 TYR A CA 1
ATOM 691 C C . TYR A 1 93 ? -10.208 -3.705 30.698 1.00 93.25 93 TYR A C 1
ATOM 693 O O . TYR A 1 93 ? -10.817 -3.081 31.567 1.00 93.25 93 TYR A O 1
ATOM 701 N N . VAL A 1 94 ? -10.734 -3.970 29.499 1.00 91.00 94 VAL A N 1
ATOM 702 C CA . VAL A 1 94 ? -12.073 -3.521 29.090 1.00 91.00 94 VAL A CA 1
ATOM 703 C C . VAL A 1 94 ? -13.147 -4.092 30.021 1.00 91.00 94 VAL A C 1
ATOM 705 O O . VAL A 1 94 ? -13.987 -3.346 30.528 1.00 91.00 94 VAL A O 1
ATOM 708 N N . LYS A 1 95 ? -13.078 -5.393 30.335 1.00 90.06 95 LYS A N 1
ATOM 709 C CA . LYS A 1 95 ? -14.008 -6.058 31.269 1.00 90.06 95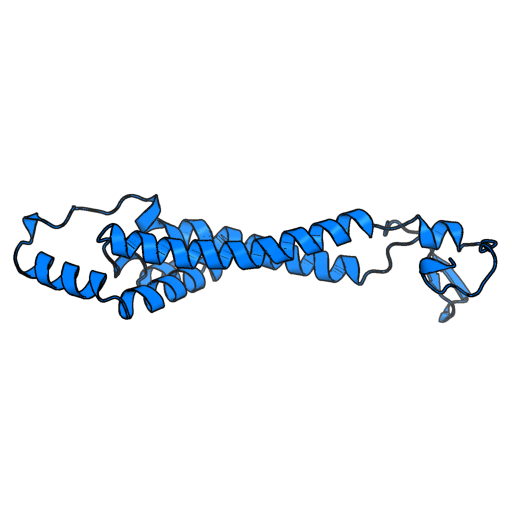 LYS A CA 1
ATOM 710 C C . LYS A 1 95 ? -13.947 -5.469 32.681 1.00 90.06 95 LYS A C 1
ATOM 712 O O . LYS A 1 95 ? -14.980 -5.330 33.335 1.00 90.06 95 LYS A O 1
ATOM 717 N N . ALA A 1 96 ? -12.754 -5.127 33.170 1.00 87.75 96 ALA A N 1
ATOM 718 C CA . ALA A 1 96 ? -12.588 -4.484 34.474 1.00 87.75 96 ALA A CA 1
ATOM 719 C C . ALA A 1 96 ? -13.168 -3.057 34.486 1.00 87.75 96 ALA A C 1
ATOM 721 O O . ALA A 1 96 ? -13.900 -2.704 35.411 1.00 87.75 96 ALA A O 1
ATOM 722 N N . ALA A 1 97 ? -12.910 -2.273 33.434 1.00 85.94 97 ALA A N 1
ATOM 723 C CA . ALA A 1 97 ? -13.433 -0.917 33.291 1.00 85.94 97 ALA A CA 1
ATOM 724 C C . ALA A 1 97 ? -14.968 -0.893 33.197 1.00 85.94 97 ALA A C 1
ATOM 726 O O . ALA A 1 97 ? -15.608 -0.056 33.829 1.00 85.94 97 ALA A O 1
ATOM 727 N N . GLN A 1 98 ? -15.583 -1.832 32.466 1.00 82.75 98 GLN A N 1
ATOM 728 C CA . GLN A 1 98 ? -17.046 -1.969 32.401 1.00 82.75 98 GLN A CA 1
ATOM 729 C C . GLN A 1 98 ? -17.662 -2.170 33.793 1.00 82.75 98 GLN A C 1
ATOM 731 O O . GLN A 1 98 ? -18.547 -1.409 34.176 1.00 82.75 98 GLN A O 1
ATOM 736 N N . LYS A 1 99 ? -17.127 -3.106 34.590 1.00 84.31 99 LYS A N 1
ATOM 737 C CA . LYS A 1 99 ? -17.589 -3.343 35.969 1.00 84.31 99 LYS A CA 1
ATOM 738 C C . LYS A 1 99 ? -17.446 -2.109 36.860 1.00 84.31 99 LYS A C 1
ATOM 740 O O . LYS A 1 99 ? -18.335 -1.815 37.651 1.00 84.31 99 LYS A O 1
ATOM 745 N N . GLN A 1 100 ? -16.335 -1.379 36.748 1.00 80.25 100 GLN A N 1
ATOM 746 C CA . GLN A 1 100 ? -16.123 -0.159 37.531 1.00 80.25 100 GLN A CA 1
ATOM 747 C C . GLN A 1 100 ? -17.131 0.938 37.153 1.00 80.25 100 GLN A C 1
ATOM 749 O O . GLN A 1 100 ? -17.692 1.586 38.036 1.00 80.25 100 GLN A O 1
ATOM 754 N N . HIS A 1 101 ? -17.409 1.111 35.859 1.00 76.38 101 HIS A N 1
ATOM 755 C CA . HIS A 1 101 ? -18.375 2.096 35.367 1.00 76.38 101 HIS A CA 1
ATOM 756 C C . HIS A 1 101 ? -19.830 1.768 35.734 1.00 76.38 101 HIS A C 1
ATOM 758 O O . HIS A 1 101 ? -20.633 2.688 35.874 1.00 76.38 101 HIS A O 1
ATOM 764 N N . GLU A 1 102 ? -20.179 0.488 35.894 1.00 79.69 102 GLU A N 1
ATOM 765 C CA . GLU A 1 102 ? -21.492 0.071 36.409 1.00 79.69 102 GLU A CA 1
ATOM 766 C C . GLU A 1 102 ? -21.684 0.453 37.884 1.00 79.69 102 GLU A C 1
ATOM 768 O O . GLU A 1 102 ? -22.800 0.772 38.291 1.00 79.69 102 GLU A O 1
ATOM 773 N N . MET A 1 103 ? -20.607 0.456 38.680 1.00 79.75 103 MET A N 1
ATOM 774 C CA . MET A 1 103 ? -20.670 0.815 40.101 1.00 79.75 103 MET A CA 1
ATOM 775 C C . MET A 1 103 ? -20.691 2.327 40.354 1.00 79.75 103 MET A C 1
ATOM 777 O O . MET A 1 103 ? -21.332 2.767 41.306 1.00 79.75 103 MET A O 1
ATOM 781 N N . ASP A 1 104 ? -20.006 3.122 39.527 1.00 75.81 104 ASP A N 1
ATOM 782 C CA . ASP A 1 104 ? -19.972 4.583 39.656 1.00 75.81 104 ASP A CA 1
ATOM 783 C C . ASP A 1 104 ? -20.074 5.277 38.282 1.00 75.81 104 ASP A C 1
ATOM 785 O O . ASP A 1 104 ? -19.063 5.505 37.604 1.00 75.81 104 ASP A O 1
ATOM 789 N N . PRO A 1 105 ? -21.294 5.670 37.864 1.00 68.56 105 PRO A N 1
ATOM 790 C CA . PRO A 1 105 ? -21.524 6.337 36.586 1.00 68.56 105 PRO A CA 1
ATOM 791 C C . PRO A 1 105 ? -20.791 7.680 36.442 1.00 68.56 105 PRO A C 1
ATOM 793 O O . PRO A 1 105 ? -20.583 8.140 35.317 1.00 68.56 105 PRO A O 1
ATOM 796 N N . LEU A 1 106 ? -20.407 8.326 37.553 1.00 73.12 106 LEU A N 1
ATOM 797 C CA . LEU A 1 106 ? -19.731 9.628 37.547 1.00 73.12 106 LEU A CA 1
ATOM 798 C C . LEU A 1 106 ? -18.231 9.515 37.249 1.00 73.12 106 LEU A C 1
ATOM 800 O O . LEU A 1 106 ? -17.620 10.514 36.868 1.00 73.12 106 LEU A O 1
ATOM 804 N N . GLN A 1 107 ? -17.643 8.319 37.359 1.00 67.38 107 GLN A N 1
ATOM 805 C CA . GLN A 1 107 ? -16.236 8.087 37.011 1.00 67.38 107 GLN A CA 1
ATOM 806 C C . GLN A 1 107 ? -15.993 7.945 35.511 1.00 67.38 107 GLN A C 1
ATOM 808 O O . GLN A 1 107 ? -14.846 8.020 35.078 1.00 67.38 107 GLN A O 1
ATOM 813 N N . LYS A 1 108 ? -17.047 7.799 34.698 1.00 65.62 108 LYS A N 1
ATOM 814 C CA . LYS A 1 108 ? -16.911 7.693 33.244 1.00 65.62 108 LYS A CA 1
ATOM 815 C C . LYS A 1 108 ? -16.669 9.099 32.661 1.00 65.62 108 LYS A C 1
ATOM 817 O O . LYS A 1 108 ? -17.581 9.933 32.703 1.00 65.62 108 LYS A O 1
ATOM 822 N N . PRO A 1 109 ? -15.500 9.404 32.055 1.00 65.00 109 PRO A N 1
ATOM 823 C CA . PRO A 1 109 ? -15.322 10.653 31.318 1.00 65.00 109 PRO A CA 1
ATOM 824 C C . PRO A 1 109 ? -16.423 10.773 30.262 1.00 65.00 109 PRO A C 1
ATOM 826 O O . PRO A 1 109 ? -16.804 9.776 29.634 1.00 65.00 109 PRO A O 1
ATOM 829 N N . LYS A 1 110 ? -16.958 11.982 30.038 1.00 77.12 110 LYS A N 1
ATOM 830 C CA . LYS A 1 110 ? -18.063 12.166 29.077 1.00 77.12 110 LYS A CA 1
ATOM 831 C C . LYS A 1 110 ? -17.701 11.591 27.707 1.00 77.12 110 LYS A C 1
ATOM 833 O O . LYS A 1 110 ? -18.524 10.908 27.096 1.00 77.12 110 LYS A O 1
ATOM 838 N N . GLN A 1 111 ? -16.457 11.778 27.266 1.00 87.19 111 GLN A N 1
ATOM 839 C CA . GLN A 1 111 ? -16.023 11.333 25.952 1.00 87.19 111 GLN A CA 1
ATOM 840 C C . GLN A 1 111 ? -14.503 11.175 25.858 1.00 87.19 111 GLN A C 1
ATOM 842 O O . GLN A 1 111 ? -13.762 12.024 26.354 1.00 87.19 111 GLN A O 1
ATOM 847 N N . ASP A 1 112 ? -14.052 10.139 25.154 1.00 92.50 112 ASP A N 1
ATOM 848 C CA . ASP A 1 112 ? -12.637 9.969 24.830 1.00 92.50 112 ASP A CA 1
ATOM 849 C C . ASP A 1 112 ? -12.170 11.019 23.815 1.00 92.50 112 ASP A C 1
ATOM 851 O O . ASP A 1 112 ? -12.939 11.487 22.956 1.00 92.50 112 ASP A O 1
ATOM 855 N N . ARG A 1 113 ? -10.887 11.388 23.912 1.00 95.88 113 ARG A N 1
ATOM 856 C CA . ARG A 1 113 ? -10.230 12.308 22.972 1.00 95.88 113 ARG A CA 1
ATOM 857 C C . ARG A 1 113 ? -10.080 11.658 21.595 1.00 95.88 113 ARG A C 1
ATOM 859 O O . ARG A 1 113 ? -10.077 10.436 21.465 1.00 95.88 113 ARG A O 1
ATOM 866 N N . TYR A 1 114 ? -9.943 12.491 20.566 1.00 98.00 114 TYR A N 1
ATOM 867 C CA . TYR A 1 114 ? -9.996 12.048 19.169 1.00 98.00 114 TYR A CA 1
ATOM 868 C C . TYR A 1 114 ? -8.906 11.037 18.808 1.00 98.00 114 TYR A C 1
ATOM 870 O O . TYR A 1 114 ? -9.221 10.051 18.161 1.00 98.00 114 TYR A O 1
ATOM 878 N N . ALA A 1 115 ? -7.675 11.205 19.302 1.00 97.88 115 ALA A N 1
ATOM 879 C CA . ALA A 1 115 ? -6.592 10.254 19.031 1.00 97.88 115 ALA A CA 1
ATOM 880 C C . ALA A 1 115 ? -6.956 8.792 19.369 1.00 97.88 115 ALA A C 1
ATOM 882 O O . ALA A 1 115 ? -6.490 7.887 18.692 1.00 97.88 115 ALA A O 1
ATOM 883 N N . LEU A 1 116 ? -7.823 8.570 20.366 1.00 97.69 116 LEU A N 1
ATOM 884 C CA . LEU A 1 116 ? -8.400 7.258 20.664 1.00 97.69 116 LEU A CA 1
ATOM 885 C C . LEU A 1 116 ? -9.636 7.011 19.790 1.00 97.69 116 LEU A C 1
ATOM 887 O O . LEU A 1 116 ? -9.651 6.131 18.934 1.00 97.69 116 LEU A O 1
ATOM 891 N N . ARG A 1 117 ? -10.675 7.830 19.982 1.00 98.12 117 ARG A N 1
ATOM 892 C CA . ARG A 1 117 ? -12.030 7.558 19.482 1.00 98.12 117 ARG A CA 1
ATOM 893 C C . ARG A 1 117 ? -12.190 7.658 17.970 1.00 98.12 117 ARG A C 1
ATOM 895 O O . ARG A 1 117 ? -13.139 7.103 17.429 1.00 98.12 117 ARG A O 1
ATOM 902 N N . THR A 1 118 ? -11.327 8.411 17.297 1.00 98.69 118 THR A N 1
ATOM 903 C CA . THR A 1 118 ? -11.362 8.561 15.840 1.00 98.69 118 THR A CA 1
ATOM 904 C C . THR A 1 118 ? -10.245 7.788 15.147 1.00 98.69 118 THR A C 1
ATOM 906 O O . THR A 1 118 ? -10.014 8.024 13.965 1.00 98.69 118 THR A O 1
ATOM 909 N N . SER A 1 119 ? -9.523 6.906 15.851 1.00 98.88 119 SER A N 1
ATOM 910 C CA . SER A 1 119 ? -8.392 6.172 15.270 1.00 98.88 119 SER A CA 1
ATOM 911 C C . SER A 1 119 ? -8.778 5.316 14.052 1.00 98.88 119 SER A C 1
ATOM 913 O O . SER A 1 119 ? -8.056 5.410 13.061 1.00 98.88 119 SER A O 1
ATOM 915 N N . PRO A 1 120 ? -9.934 4.616 13.981 1.00 98.88 120 PRO A N 1
ATOM 916 C CA . PRO A 1 120 ? -10.304 3.891 12.763 1.00 98.88 120 PRO A CA 1
ATOM 917 C C . PRO A 1 120 ? -10.596 4.837 11.592 1.00 98.88 120 PRO A C 1
ATOM 919 O O . PRO A 1 120 ? -10.173 4.596 10.464 1.00 98.88 120 PRO A O 1
ATOM 922 N N . GLN A 1 121 ? -11.296 5.951 11.851 1.00 98.88 121 GLN A N 1
ATOM 923 C CA . GLN A 1 121 ? -11.585 6.986 10.849 1.00 98.88 121 GLN A CA 1
ATOM 924 C C . GLN A 1 121 ? -10.301 7.665 10.361 1.00 98.88 121 GLN A C 1
ATOM 926 O O . GLN A 1 121 ? -10.252 8.131 9.224 1.00 98.88 121 GLN A O 1
ATOM 931 N N . TRP A 1 122 ? -9.292 7.750 11.230 1.00 98.88 122 TRP A N 1
ATOM 932 C CA . TRP A 1 122 ? -8.005 8.354 10.933 1.00 98.88 122 TRP A CA 1
ATOM 933 C C . TRP A 1 122 ? -7.020 7.398 10.275 1.00 98.88 122 TRP A C 1
ATOM 935 O O . TRP A 1 122 ? -6.128 7.906 9.631 1.00 98.88 122 TRP A O 1
ATOM 945 N N . LEU A 1 123 ? -7.108 6.078 10.447 1.00 98.94 123 LEU A N 1
ATOM 946 C CA . LEU A 1 123 ? -6.160 5.126 9.846 1.00 98.94 123 LEU A CA 1
ATOM 947 C C . LEU A 1 123 ? -6.683 4.512 8.542 1.00 98.94 123 LEU A C 1
ATOM 949 O O . LEU A 1 123 ? -5.897 4.216 7.641 1.00 98.94 123 LEU A O 1
ATOM 953 N N . GLY A 1 124 ? -8.003 4.352 8.416 1.00 98.88 124 GLY A N 1
ATOM 954 C CA . GLY A 1 124 ? -8.630 3.687 7.275 1.00 98.88 124 GLY A CA 1
ATOM 955 C C . GLY A 1 124 ? -8.214 4.236 5.901 1.00 98.88 124 GLY A C 1
ATOM 956 O O . GLY A 1 124 ? -7.724 3.465 5.074 1.00 98.88 124 GLY A O 1
ATOM 957 N N . PRO A 1 125 ? -8.347 5.549 5.634 1.00 98.88 125 PRO A N 1
ATOM 958 C CA . PRO A 1 125 ? -7.949 6.131 4.346 1.00 98.88 125 PRO A CA 1
ATOM 959 C C . PRO A 1 125 ? -6.464 5.934 3.988 1.00 98.88 125 PRO A C 1
ATOM 961 O O . PRO A 1 125 ? -6.102 5.833 2.820 1.00 98.88 125 PRO A O 1
ATOM 964 N N . GLN A 1 126 ? -5.588 5.863 4.981 1.00 98.88 126 GLN A N 1
ATOM 965 C CA . GLN A 1 126 ? -4.143 5.741 4.844 1.00 98.88 126 GLN A CA 1
ATOM 966 C C . GLN A 1 126 ? -3.804 4.314 4.443 1.00 98.88 126 GLN A C 1
ATOM 968 O O . GLN A 1 126 ? -3.004 4.116 3.533 1.00 98.88 126 GLN A O 1
ATOM 973 N N . ILE A 1 127 ? -4.476 3.332 5.047 1.00 98.88 127 ILE A N 1
ATOM 974 C CA . ILE A 1 127 ? -4.405 1.925 4.646 1.00 98.88 127 ILE A CA 1
ATOM 975 C C . ILE A 1 127 ? -4.881 1.761 3.199 1.00 98.88 127 ILE A C 1
ATOM 977 O O . ILE A 1 127 ? -4.212 1.104 2.403 1.00 98.88 127 ILE A O 1
ATOM 981 N N . GLU A 1 128 ? -5.995 2.395 2.821 1.00 98.94 128 GLU A N 1
ATOM 982 C CA . GLU A 1 128 ? -6.500 2.361 1.441 1.00 98.94 128 GLU A CA 1
ATOM 983 C C . GLU A 1 128 ? -5.473 2.932 0.445 1.00 98.94 128 GLU A C 1
ATOM 985 O O . GLU A 1 128 ? -5.191 2.310 -0.586 1.00 98.94 128 GLU A O 1
ATOM 990 N N . VAL A 1 129 ? -4.844 4.066 0.776 1.00 98.94 129 VAL A N 1
ATOM 991 C CA . VAL A 1 129 ? -3.780 4.675 -0.038 1.00 98.94 129 VAL A CA 1
ATOM 992 C C . VAL A 1 129 ? -2.544 3.776 -0.119 1.00 98.94 129 VAL A C 1
ATOM 994 O O . VAL A 1 129 ? -2.040 3.552 -1.220 1.00 98.94 129 VAL A O 1
ATOM 997 N N . ILE A 1 130 ? -2.075 3.216 1.001 1.00 98.88 130 ILE A N 1
ATOM 998 C CA . ILE A 1 130 ? -0.916 2.308 1.045 1.00 98.88 130 ILE A CA 1
ATOM 999 C C . ILE A 1 130 ? -1.178 1.064 0.188 1.00 98.88 130 ILE A C 1
ATOM 1001 O O . ILE A 1 130 ? -0.327 0.678 -0.620 1.00 98.88 130 ILE A O 1
ATOM 1005 N N . ARG A 1 131 ? -2.370 0.461 0.284 1.00 98.88 131 ARG A N 1
ATOM 1006 C CA . ARG A 1 131 ? -2.755 -0.707 -0.526 1.00 98.88 131 ARG A CA 1
ATOM 1007 C C . ARG A 1 131 ? -2.799 -0.367 -2.012 1.00 98.88 131 ARG A C 1
ATOM 1009 O O . ARG A 1 131 ? -2.262 -1.123 -2.821 1.00 98.88 131 ARG A O 1
ATOM 1016 N N . SER A 1 132 ? -3.378 0.776 -2.382 1.00 98.88 132 SER A N 1
ATOM 1017 C CA . SER A 1 132 ? -3.395 1.232 -3.777 1.00 98.88 132 SER A CA 1
ATOM 1018 C C . SER A 1 132 ? -1.980 1.474 -4.312 1.00 98.88 132 SER A C 1
ATOM 1020 O O . SER A 1 132 ? -1.635 0.971 -5.383 1.00 98.88 132 SER A O 1
ATOM 1022 N N . ALA A 1 133 ? -1.135 2.175 -3.549 1.00 98.88 133 ALA A N 1
ATOM 1023 C CA . ALA A 1 133 ? 0.259 2.439 -3.904 1.00 98.88 133 ALA A CA 1
ATOM 1024 C C . ALA A 1 133 ? 1.058 1.139 -4.083 1.00 98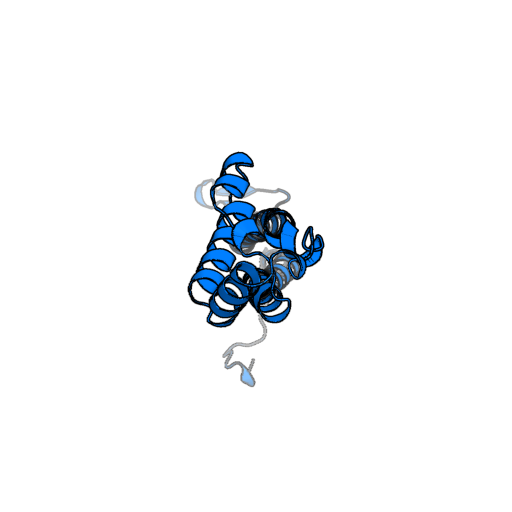.88 133 ALA A C 1
ATOM 1026 O O . ALA A 1 133 ? 1.778 0.990 -5.068 1.00 98.88 133 ALA A O 1
ATOM 1027 N N . THR A 1 134 ? 0.848 0.157 -3.201 1.00 98.94 134 THR A N 1
ATOM 1028 C CA . THR A 1 134 ? 1.431 -1.190 -3.318 1.00 98.94 134 THR A CA 1
ATOM 1029 C C . THR A 1 134 ? 1.081 -1.819 -4.662 1.00 98.94 134 THR A C 1
ATOM 1031 O O . THR A 1 134 ? 1.966 -2.277 -5.376 1.00 98.94 134 THR A O 1
ATOM 1034 N N . LYS A 1 135 ? -0.189 -1.755 -5.083 1.00 98.88 135 LYS A N 1
ATOM 1035 C CA . LYS A 1 135 ? -0.608 -2.290 -6.388 1.00 98.88 135 LYS A CA 1
ATOM 1036 C C . LYS A 1 135 ? -0.043 -1.522 -7.579 1.00 98.88 135 LYS A C 1
ATOM 1038 O O . LYS A 1 135 ? 0.157 -2.117 -8.634 1.00 98.88 135 LYS A O 1
ATOM 1043 N N . MET A 1 136 ? 0.198 -0.220 -7.444 1.00 98.94 136 MET A N 1
ATOM 1044 C CA . MET A 1 136 ? 0.856 0.573 -8.488 1.00 98.94 136 MET A CA 1
ATOM 1045 C C . MET A 1 136 ? 2.314 0.143 -8.661 1.00 98.94 136 MET A C 1
ATOM 1047 O O . MET A 1 136 ? 2.723 -0.140 -9.783 1.00 98.94 136 MET A O 1
ATOM 1051 N N . ILE A 1 137 ? 3.055 0.000 -7.562 1.00 98.88 137 ILE A N 1
ATOM 1052 C CA . ILE A 1 137 ? 4.462 -0.413 -7.601 1.00 98.88 137 ILE A CA 1
ATOM 1053 C C . ILE A 1 137 ? 4.622 -1.877 -8.020 1.00 98.88 137 ILE A C 1
ATOM 1055 O O . ILE A 1 137 ? 5.503 -2.170 -8.820 1.00 98.88 137 ILE A O 1
ATOM 1059 N N . GLU A 1 138 ? 3.738 -2.782 -7.587 1.00 98.88 138 GLU A N 1
ATOM 1060 C CA . GLU A 1 138 ? 3.726 -4.175 -8.063 1.00 98.88 138 GLU A CA 1
ATOM 1061 C C . GLU A 1 138 ? 3.603 -4.265 -9.593 1.00 98.88 138 GLU A C 1
ATOM 1063 O O . GLU A 1 138 ? 4.229 -5.123 -10.210 1.00 98.88 138 GLU A O 1
ATOM 1068 N N . ARG A 1 139 ? 2.816 -3.385 -10.229 1.00 98.88 139 ARG A N 1
ATOM 1069 C CA . ARG A 1 139 ? 2.743 -3.327 -11.699 1.00 98.88 139 ARG A CA 1
ATOM 1070 C C . ARG A 1 139 ? 4.023 -2.769 -12.309 1.00 98.88 139 ARG A C 1
ATOM 1072 O O . ARG A 1 139 ? 4.491 -3.312 -13.302 1.00 98.88 139 ARG A O 1
ATOM 1079 N N . GLU A 1 140 ? 4.582 -1.723 -11.710 1.00 98.81 140 GLU A N 1
ATOM 1080 C CA . GLU A 1 140 ? 5.782 -1.050 -12.209 1.00 98.81 140 GLU A CA 1
ATOM 1081 C C . GLU A 1 140 ? 7.000 -1.980 -12.242 1.00 98.81 140 GLU A C 1
ATOM 1083 O O . GLU A 1 140 ? 7.674 -2.078 -13.265 1.00 98.81 140 GLU A O 1
ATOM 1088 N N . ILE A 1 141 ? 7.237 -2.740 -11.168 1.00 98.69 141 ILE A N 1
ATOM 1089 C CA . ILE A 1 141 ? 8.365 -3.686 -11.098 1.00 98.69 141 ILE A CA 1
ATOM 1090 C C . ILE A 1 141 ? 8.219 -4.885 -12.051 1.00 98.69 141 ILE A C 1
ATOM 1092 O O . ILE A 1 141 ? 9.183 -5.614 -12.262 1.00 98.69 141 ILE A O 1
ATOM 1096 N N . ASN A 1 142 ? 7.027 -5.094 -12.623 1.00 98.69 142 ASN A N 1
ATOM 1097 C CA . ASN A 1 142 ? 6.735 -6.120 -13.631 1.00 98.69 142 ASN A CA 1
ATOM 1098 C C . ASN A 1 142 ? 6.490 -5.513 -15.029 1.00 98.69 142 ASN A C 1
ATOM 1100 O O . ASN A 1 142 ? 5.993 -6.199 -15.925 1.00 98.69 142 ASN A O 1
ATOM 1104 N N . SER A 1 143 ? 6.781 -4.224 -15.216 1.00 98.56 143 SER A N 1
ATOM 1105 C CA . SER A 1 143 ? 6.597 -3.527 -16.488 1.00 98.56 143 SER A CA 1
ATOM 1106 C C . SER A 1 143 ? 7.819 -3.664 -17.400 1.00 98.56 143 SER A C 1
ATOM 1108 O O . SER A 1 143 ? 8.928 -3.951 -16.950 1.00 98.56 143 SER A O 1
ATOM 1110 N N . VAL A 1 144 ? 7.615 -3.433 -18.700 1.00 98.19 144 VAL A N 1
ATOM 1111 C CA . VAL A 1 144 ? 8.720 -3.198 -19.637 1.00 98.19 144 VAL A CA 1
ATOM 1112 C C . VAL A 1 144 ? 8.944 -1.690 -19.712 1.00 98.19 144 VAL A C 1
ATOM 1114 O O . VAL A 1 144 ? 8.172 -0.977 -20.361 1.00 98.19 144 VAL A O 1
ATOM 1117 N N . ASN A 1 145 ? 9.967 -1.226 -19.002 1.00 96.94 145 ASN A N 1
ATOM 1118 C CA . ASN A 1 145 ? 10.279 0.186 -18.770 1.00 96.94 145 ASN A CA 1
ATOM 1119 C 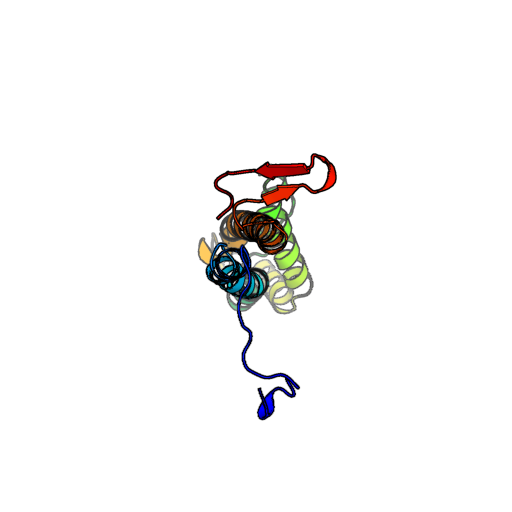C . ASN A 1 145 ? 11.519 0.672 -19.538 1.00 96.94 145 ASN A C 1
ATOM 1121 O O . ASN A 1 145 ? 12.012 1.766 -19.285 1.00 96.94 145 ASN A O 1
ATOM 1125 N N . ASP A 1 146 ? 12.006 -0.112 -20.500 1.00 96.69 146 ASP A N 1
ATOM 1126 C CA . ASP A 1 146 ? 13.086 0.285 -21.394 1.00 96.69 146 ASP A CA 1
ATOM 1127 C C . ASP A 1 146 ? 12.560 0.800 -22.746 1.00 96.69 146 ASP A C 1
ATOM 1129 O O . ASP A 1 146 ? 11.386 0.666 -23.106 1.00 96.69 146 ASP A O 1
ATOM 1133 N N . ASN A 1 147 ? 13.445 1.417 -23.531 1.00 97.56 147 ASN A N 1
ATOM 1134 C CA . ASN A 1 147 ? 13.114 1.951 -24.848 1.00 97.56 147 ASN A CA 1
ATOM 1135 C C . ASN A 1 147 ? 14.321 1.896 -25.814 1.00 97.56 147 ASN A C 1
ATOM 1137 O O . ASN A 1 147 ? 15.455 2.143 -25.392 1.00 97.56 147 ASN A O 1
ATOM 1141 N N . PRO A 1 148 ? 14.116 1.625 -27.124 1.00 97.94 148 PRO A N 1
ATOM 1142 C CA . PRO A 1 148 ? 12.865 1.186 -27.756 1.00 97.94 148 PRO A CA 1
ATOM 1143 C C . PRO A 1 148 ? 12.498 -0.260 -27.405 1.00 97.94 148 PRO A C 1
ATOM 1145 O O . PRO A 1 148 ? 13.379 -1.084 -27.166 1.00 97.94 148 PRO A O 1
ATOM 1148 N N . LEU A 1 149 ? 11.204 -0.580 -27.453 1.00 98.19 149 LEU A N 1
ATOM 1149 C CA . LEU A 1 149 ? 10.723 -1.956 -27.326 1.00 98.19 149 LEU A CA 1
ATOM 1150 C C . LEU A 1 149 ? 11.039 -2.744 -28.597 1.00 98.19 149 LEU A C 1
ATOM 1152 O O . LEU A 1 149 ? 10.855 -2.231 -29.703 1.00 98.19 149 LEU A O 1
ATOM 1156 N N . ILE A 1 150 ? 11.456 -4.001 -28.452 1.00 98.25 150 ILE A N 1
ATOM 1157 C CA . ILE A 1 150 ? 11.731 -4.899 -29.579 1.00 98.25 150 ILE A CA 1
ATOM 1158 C C . ILE A 1 150 ? 10.568 -5.878 -29.742 1.00 98.25 150 ILE A C 1
ATOM 1160 O O . ILE A 1 150 ? 10.435 -6.840 -28.991 1.00 98.25 150 ILE A O 1
ATOM 1164 N N . ASP A 1 151 ? 9.722 -5.637 -30.742 1.00 98.38 151 ASP A N 1
ATOM 1165 C CA . ASP A 1 151 ? 8.615 -6.523 -31.089 1.00 98.38 151 ASP A CA 1
ATOM 1166 C C . ASP A 1 151 ? 9.000 -7.418 -32.269 1.00 98.38 151 ASP A C 1
ATOM 1168 O O . ASP A 1 151 ? 8.906 -7.034 -33.442 1.00 98.38 151 ASP A O 1
ATOM 1172 N N . VAL A 1 152 ? 9.418 -8.639 -31.940 1.00 98.38 152 VAL A N 1
ATOM 1173 C CA . VAL A 1 152 ? 9.824 -9.653 -32.921 1.00 98.38 152 VAL A CA 1
ATOM 1174 C C . VAL A 1 152 ? 8.643 -10.098 -33.789 1.00 98.38 152 VAL A C 1
ATOM 1176 O O . VAL A 1 152 ? 8.816 -10.312 -34.986 1.00 98.38 152 VAL A O 1
ATOM 1179 N N . SER A 1 153 ? 7.430 -10.174 -33.228 1.00 98.50 153 SER A N 1
ATOM 1180 C CA . SER A 1 153 ? 6.237 -10.646 -33.949 1.00 98.50 153 SER A CA 1
ATOM 1181 C C . SER A 1 153 ? 5.861 -9.730 -35.114 1.00 98.50 153 SER A C 1
ATOM 1183 O O . SER A 1 153 ? 5.432 -10.193 -36.170 1.00 98.50 153 SER A O 1
ATOM 1185 N N . ARG A 1 154 ? 6.060 -8.420 -34.934 1.00 98.50 154 ARG A N 1
ATOM 1186 C CA . ARG A 1 154 ? 5.792 -7.398 -35.952 1.00 98.50 154 ARG A CA 1
ATOM 1187 C C . ARG A 1 154 ? 7.045 -6.946 -36.698 1.00 98.50 154 ARG A C 1
ATOM 1189 O O . ARG A 1 154 ? 6.917 -6.084 -37.565 1.00 98.50 154 ARG A O 1
ATOM 1196 N N . ASN A 1 155 ? 8.214 -7.507 -36.379 1.00 97.94 155 ASN A N 1
ATOM 1197 C CA . ASN A 1 155 ? 9.522 -7.113 -36.905 1.00 97.94 155 ASN A CA 1
ATOM 1198 C C . ASN A 1 155 ? 9.770 -5.592 -36.793 1.00 97.94 155 ASN A C 1
ATOM 1200 O O . ASN A 1 155 ? 10.054 -4.920 -37.787 1.00 97.94 155 ASN A O 1
ATOM 1204 N N . LYS A 1 156 ? 9.568 -5.024 -35.592 1.00 98.25 156 LYS A N 1
ATOM 1205 C CA . LYS A 1 156 ? 9.637 -3.571 -35.342 1.00 98.25 156 LYS A CA 1
ATOM 1206 C C . LYS A 1 156 ? 10.332 -3.222 -34.029 1.00 98.25 156 LYS A C 1
ATOM 1208 O O . LYS A 1 156 ? 10.132 -3.884 -33.015 1.00 98.25 156 LYS A O 1
ATOM 1213 N N . ALA A 1 157 ? 11.043 -2.097 -34.045 1.00 98.31 157 ALA A N 1
ATOM 1214 C CA . ALA A 1 157 ? 11.396 -1.350 -32.843 1.00 98.31 157 ALA A CA 1
ATOM 1215 C C . ALA A 1 157 ? 10.340 -0.259 -32.598 1.00 98.31 157 ALA A C 1
ATOM 1217 O O . ALA A 1 157 ? 10.011 0.499 -33.514 1.00 98.31 157 ALA A O 1
ATOM 1218 N N . ILE A 1 158 ? 9.785 -0.189 -31.388 1.00 98.38 158 ILE A N 1
ATOM 1219 C CA . ILE A 1 158 ? 8.719 0.755 -31.027 1.00 98.38 158 ILE A CA 1
ATOM 1220 C C . ILE A 1 158 ? 9.281 1.770 -30.041 1.00 98.38 158 ILE A C 1
ATOM 1222 O O . ILE A 1 158 ? 9.682 1.416 -28.935 1.00 98.38 158 ILE A O 1
ATOM 1226 N N . HIS A 1 159 ? 9.293 3.035 -30.451 1.00 98.12 159 HIS A N 1
ATOM 1227 C CA . HIS A 1 159 ? 9.686 4.146 -29.595 1.00 98.12 159 HIS A CA 1
ATOM 1228 C C . HIS A 1 159 ? 8.490 4.618 -28.761 1.00 98.12 159 HIS A C 1
ATOM 1230 O O . HIS A 1 159 ? 7.381 4.749 -29.282 1.00 98.12 159 HIS A O 1
ATOM 1236 N N . GLY A 1 160 ? 8.728 4.894 -27.483 1.00 97.19 160 GLY A N 1
ATOM 1237 C CA . GLY A 1 160 ? 7.724 5.344 -26.525 1.00 97.19 160 GLY A CA 1
ATOM 1238 C C . GLY A 1 160 ? 8.355 6.050 -25.324 1.00 97.19 160 GLY A C 1
ATOM 1239 O O . GLY A 1 160 ? 9.461 6.582 -25.422 1.00 97.19 160 GLY A O 1
ATOM 1240 N N . GLY A 1 161 ? 7.634 6.062 -24.202 1.00 97.31 161 GLY A N 1
ATOM 1241 C CA . GLY A 1 161 ? 8.015 6.774 -22.977 1.00 97.31 161 GLY A CA 1
ATOM 1242 C C . GLY A 1 161 ? 7.730 5.969 -21.713 1.00 97.31 161 GLY A C 1
ATOM 1243 O O . GLY A 1 161 ? 7.131 6.503 -20.790 1.00 97.31 161 GLY A O 1
ATOM 1244 N N . ASN A 1 162 ? 8.088 4.682 -21.708 1.00 96.69 162 ASN A N 1
ATOM 1245 C CA . ASN A 1 162 ? 7.862 3.781 -20.569 1.00 96.69 162 ASN A CA 1
ATOM 1246 C C . ASN A 1 162 ? 8.909 3.927 -19.442 1.00 96.69 162 ASN A C 1
ATOM 1248 O O . ASN A 1 162 ? 8.801 3.221 -18.443 1.00 96.69 162 ASN A O 1
ATOM 1252 N N . PHE A 1 163 ? 9.931 4.765 -19.639 1.00 93.31 163 PHE A N 1
ATOM 1253 C CA . PHE A 1 163 ? 11.080 4.934 -18.744 1.00 93.31 163 PHE A CA 1
ATOM 1254 C C . PHE A 1 163 ? 10.845 5.918 -17.599 1.00 93.31 163 PHE A C 1
ATOM 1256 O O . PHE A 1 163 ? 9.971 6.805 -17.733 1.00 93.31 163 PHE A O 1
#

Secondary structure (DSSP, 8-state):
-GGGT--S----PPTTHHHHHHSSSHHHHHHHHHHHHHHHHHHHHHHHHHHHHHHHTT--GGGG-HHHHHTT--HHHHHHHHHHHHHHHH-HHHHHHHHHHHH-GGGS-S---HHHHTHHHHHHHHHHHHHHHHHHHHHHTTS---SSEEETTTTEEE-----

pLDDT: mean 95.71, std 6.75, range [65.0, 98.94]

Foldseek 3Di:
DVVVPPPDDDDDDDPPRVQQVPFADCVVLVVLLVVLVVVLVVLLVLLVVLLVVCLVVLHDLCLLPQVVQVVVVQPLLSVSSVSSNVSLVPDPSNVVSVVVCVVPVVPDDPHDDCSNSCSSVVSRVVSVVSVVSNVVSVVRNVDSRTPQDQDPVVRDGHGDHSD

Radius of gyration: 26.11 Å; chains: 1; bounding box: 58×29×77 Å

Sequence (163 aa):
FKLAGVDSEFFELQPKEGLALVNGTAVGSGMASMVLFEANILAVLAEVMSAIFAEVMQGKPEFTDHLTHKLKHHPGQIEAAAIMEHILDGSSYVKAAQKQHEMDPLQKPKQDRYALRTSPQWLGPQIEVIRSATKMIEREINSVNDNPLIDVSRNKAIHGGNF